Protein AF-A0AAQ0Q7V0-F1 (afdb_monomer)

Secondary structure (DSSP, 8-state):
--EEEEEESS---TTS--SHHHHHHHHHHHHHHHHHSS-SEEEEE---HHHHHHIIIIIITTT--EEEEEETTEEE-HHHHHHHHHHHHHHHHHHHS----

pLDDT: mean 90.44, std 10.54, range [51.62, 98.31]

Structure (mmCIF, N/CA/C/O backbone):
data_AF-A0AAQ0Q7V0-F1
#
_entry.id   AF-A0AAQ0Q7V0-F1
#
loop_
_atom_site.group_PDB
_atom_site.id
_atom_site.type_symbol
_atom_site.label_atom_id
_atom_site.label_alt_id
_atom_site.label_comp_id
_atom_site.label_asym_id
_atom_site.label_entity_id
_atom_site.label_seq_id
_atom_site.pdbx_PDB_ins_code
_atom_site.Cartn_x
_atom_site.Cartn_y
_atom_site.Cartn_z
_atom_site.occupancy
_atom_site.B_iso_or_equiv
_atom_site.auth_seq_id
_atom_site.auth_comp_id
_atom_site.auth_asym_id
_atom_site.auth_atom_id
_atom_site.pdbx_PDB_model_num
ATOM 1 N N . MET A 1 1 ? -6.979 3.408 17.473 1.00 85.19 1 MET A N 1
ATOM 2 C CA . MET A 1 1 ? -6.601 3.717 16.073 1.00 85.19 1 MET A CA 1
ATOM 3 C C . MET A 1 1 ? -5.958 2.476 15.482 1.00 85.19 1 MET A C 1
ATOM 5 O O . MET A 1 1 ? -4.933 2.051 16.007 1.00 85.19 1 MET A O 1
ATOM 9 N N . LYS A 1 2 ? -6.565 1.890 14.445 1.00 94.88 2 LYS A N 1
ATOM 10 C CA . LYS A 1 2 ? -6.109 0.629 13.841 1.00 94.88 2 LYS A CA 1
ATOM 11 C C . LYS A 1 2 ? -4.797 0.812 13.082 1.00 94.88 2 LYS A C 1
ATOM 13 O O . LYS A 1 2 ? -4.581 1.861 12.467 1.00 94.88 2 LYS A O 1
ATOM 18 N N . LYS A 1 3 ? -3.930 -0.198 13.120 1.00 97.62 3 LYS A N 1
ATOM 19 C CA . LYS A 1 3 ? -2.618 -0.198 12.466 1.00 97.62 3 LYS A CA 1
ATOM 20 C C . LYS A 1 3 ? -2.580 -1.218 11.341 1.00 97.62 3 LYS A C 1
ATOM 22 O O . LYS A 1 3 ? -3.003 -2.355 11.517 1.00 97.62 3 LYS A O 1
ATOM 27 N N . VAL A 1 4 ? -2.013 -0.822 10.207 1.00 97.69 4 VAL A N 1
ATOM 28 C CA . VAL A 1 4 ? -1.797 -1.715 9.066 1.00 97.69 4 VAL A CA 1
ATOM 29 C C . VAL A 1 4 ? -0.344 -1.630 8.640 1.00 97.69 4 VAL A C 1
ATOM 31 O O . VAL A 1 4 ? 0.138 -0.551 8.291 1.00 97.69 4 VAL A O 1
ATOM 34 N N . LYS A 1 5 ? 0.347 -2.769 8.653 1.00 97.62 5 LYS A N 1
ATOM 35 C CA . LYS A 1 5 ? 1.678 -2.913 8.066 1.00 97.62 5 LYS A CA 1
ATOM 36 C C . LYS A 1 5 ? 1.521 -3.351 6.614 1.00 97.62 5 LYS A C 1
ATOM 38 O O . LYS A 1 5 ? 0.991 -4.425 6.348 1.00 97.62 5 LYS A O 1
ATOM 43 N N . VAL A 1 6 ? 1.959 -2.511 5.689 1.00 96.12 6 VAL A N 1
ATOM 44 C CA . VAL A 1 6 ? 1.977 -2.790 4.254 1.00 96.12 6 VAL A CA 1
ATOM 45 C C . VAL A 1 6 ? 3.383 -3.251 3.895 1.00 96.12 6 VAL A C 1
ATOM 47 O O . VAL A 1 6 ? 4.341 -2.493 4.055 1.00 96.12 6 VAL A O 1
ATOM 50 N N . LEU A 1 7 ? 3.502 -4.502 3.461 1.00 94.50 7 LEU A N 1
ATOM 51 C CA . LEU A 1 7 ? 4.774 -5.157 3.169 1.00 94.50 7 LEU A CA 1
ATOM 52 C C . LEU A 1 7 ? 4.977 -5.217 1.651 1.00 94.50 7 LEU A C 1
ATOM 54 O O . LEU A 1 7 ? 4.125 -5.743 0.935 1.00 94.50 7 LEU A O 1
ATOM 58 N N . THR A 1 8 ? 6.090 -4.679 1.162 1.00 92.81 8 THR A N 1
ATOM 59 C CA . THR A 1 8 ? 6.477 -4.655 -0.256 1.00 92.81 8 THR A CA 1
ATOM 60 C C . THR A 1 8 ? 7.807 -5.381 -0.461 1.00 92.81 8 THR A C 1
ATOM 62 O O . THR A 1 8 ? 8.577 -5.556 0.487 1.00 92.81 8 THR A O 1
ATOM 65 N N . GLY A 1 9 ? 8.064 -5.852 -1.685 1.00 83.69 9 GLY A N 1
ATOM 66 C CA . GLY A 1 9 ? 9.269 -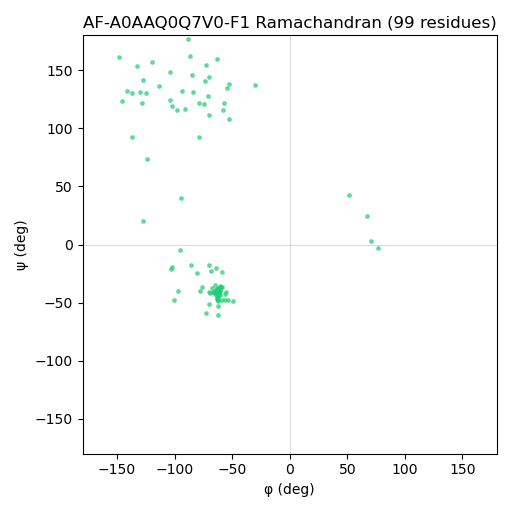6.620 -2.040 1.00 83.69 9 GLY A CA 1
ATOM 67 C C . GLY A 1 9 ? 9.311 -8.043 -1.453 1.00 83.69 9 GLY A C 1
ATOM 68 O O . GLY A 1 9 ? 10.267 -8.786 -1.650 1.00 83.69 9 GLY A O 1
ATOM 69 N N . THR A 1 10 ? 8.251 -8.441 -0.751 1.00 72.62 10 THR A N 1
ATOM 70 C CA . THR A 1 10 ? 8.058 -9.799 -0.217 1.00 72.62 10 THR A CA 1
ATOM 71 C C . THR A 1 10 ? 7.366 -10.689 -1.257 1.00 72.62 10 THR A C 1
ATOM 73 O O . THR A 1 10 ? 7.041 -10.198 -2.337 1.00 72.62 10 THR A O 1
ATOM 76 N N . ASP A 1 11 ? 7.168 -11.979 -0.962 1.00 67.19 11 ASP A N 1
ATOM 77 C CA . ASP A 1 11 ? 6.664 -13.022 -1.876 1.00 67.19 11 ASP A CA 1
ATOM 78 C C . ASP A 1 11 ? 5.701 -12.551 -2.983 1.00 67.19 11 ASP A C 1
ATOM 80 O O . ASP A 1 11 ? 4.755 -11.796 -2.741 1.00 67.19 11 ASP A O 1
ATOM 84 N N . ILE A 1 12 ? 5.899 -13.067 -4.202 1.00 62.38 12 ILE A N 1
ATOM 85 C CA . ILE A 1 12 ? 4.952 -12.901 -5.311 1.00 62.38 12 ILE A CA 1
ATOM 86 C C . ILE A 1 12 ? 3.708 -13.736 -4.980 1.00 62.38 12 ILE A C 1
ATOM 88 O O . ILE A 1 12 ? 3.785 -14.968 -4.981 1.00 62.38 12 ILE A O 1
ATOM 92 N N . PRO A 1 13 ? 2.547 -13.124 -4.697 1.00 63.78 13 PRO A N 1
ATOM 93 C CA . PRO A 1 13 ? 1.367 -13.898 -4.369 1.00 63.78 13 PRO A CA 1
ATOM 94 C C . PRO A 1 13 ? 0.815 -14.519 -5.658 1.00 63.78 13 PRO A C 1
ATOM 96 O O . PRO A 1 13 ? 0.450 -13.813 -6.597 1.00 63.78 13 PRO A O 1
ATOM 99 N N . PHE A 1 14 ? 0.728 -15.850 -5.698 1.00 60.75 14 PHE A N 1
ATOM 100 C CA . PHE A 1 14 ? 0.333 -16.618 -6.890 1.00 60.75 14 PHE A CA 1
ATOM 101 C C . PHE A 1 14 ? -1.060 -16.269 -7.450 1.00 60.75 14 PHE A C 1
ATOM 103 O O . PHE A 1 14 ? -1.315 -16.495 -8.629 1.00 60.7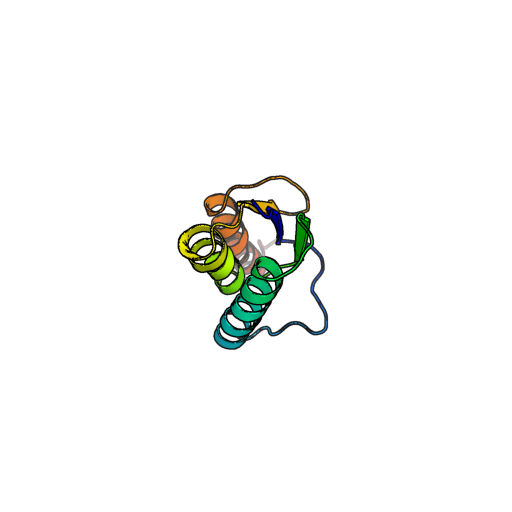5 14 PHE A O 1
ATOM 110 N N . CYS A 1 15 ? -1.962 -15.720 -6.627 1.00 64.69 15 CYS A N 1
ATOM 111 C CA . CYS A 1 15 ? -3.371 -15.497 -6.984 1.00 64.69 15 CYS A CA 1
ATOM 112 C C . CYS A 1 15 ? -3.858 -14.055 -6.749 1.00 64.69 15 CYS A C 1
ATOM 114 O O . CYS A 1 15 ? -5.061 -13.826 -6.612 1.00 64.69 15 CYS A O 1
ATOM 116 N N . THR A 1 16 ? -2.962 -13.069 -6.656 1.00 68.88 16 THR A N 1
ATOM 117 C CA . THR A 1 16 ? -3.380 -11.662 -6.519 1.00 68.88 16 THR A CA 1
ATOM 118 C C . THR A 1 16 ? -3.678 -11.012 -7.868 1.00 68.88 16 THR A C 1
ATOM 120 O O . THR A 1 16 ? -2.993 -11.308 -8.847 1.00 68.88 16 THR A O 1
ATOM 123 N N . PRO A 1 17 ? -4.660 -10.089 -7.937 1.00 73.56 17 PRO A N 1
ATOM 124 C CA . PRO A 1 17 ? -4.878 -9.290 -9.134 1.00 73.56 17 PRO A CA 1
ATOM 125 C C . PRO A 1 17 ? -3.580 -8.583 -9.533 1.00 73.56 17 PRO A C 1
ATOM 127 O O . PRO A 1 17 ? -2.907 -8.001 -8.693 1.00 73.56 17 PRO A O 1
ATOM 130 N N . SER A 1 18 ? -3.235 -8.612 -10.812 1.00 75.56 18 SER A N 1
ATOM 131 C CA . SER A 1 18 ? -2.079 -7.879 -11.341 1.00 75.56 18 SER A CA 1
ATOM 132 C C . SER A 1 18 ? -2.493 -6.614 -12.092 1.00 75.56 18 SER A C 1
ATOM 134 O O . SER A 1 18 ? -1.704 -5.683 -12.219 1.00 75.56 18 SER A O 1
ATOM 136 N N . HIS A 1 19 ? -3.747 -6.541 -12.554 1.00 86.06 19 HIS A N 1
ATOM 137 C CA . HIS A 1 19 ? -4.256 -5.379 -13.273 1.00 86.06 19 HIS A CA 1
ATOM 138 C C . HIS A 1 19 ? -4.429 -4.167 -12.328 1.00 86.06 19 HIS A C 1
ATOM 140 O O . HIS A 1 19 ? -5.137 -4.299 -11.319 1.00 86.06 19 HIS A O 1
ATOM 146 N N . PRO A 1 20 ? -3.878 -2.978 -12.661 1.00 87.69 20 PRO A N 1
ATOM 147 C CA . PRO A 1 20 ? -3.883 -1.786 -11.801 1.00 87.69 20 PRO A CA 1
ATOM 148 C C . PRO A 1 20 ? -5.251 -1.432 -11.214 1.00 87.69 20 PRO A C 1
ATOM 150 O O . PRO A 1 20 ? -5.408 -1.254 -10.004 1.00 87.69 20 PRO A O 1
ATOM 153 N N . TYR A 1 21 ? -6.283 -1.406 -12.063 1.00 91.88 21 TYR A N 1
ATOM 154 C CA . TYR A 1 21 ? -7.633 -1.061 -11.622 1.00 91.88 21 TYR A CA 1
ATOM 155 C C . TYR A 1 21 ? -8.228 -2.112 -10.670 1.00 91.88 21 TYR A C 1
ATOM 157 O O . TYR A 1 21 ? -8.845 -1.788 -9.655 1.00 91.88 21 TYR A O 1
ATOM 165 N N . SER A 1 22 ? -8.011 -3.394 -10.964 1.00 91.69 22 SER A N 1
ATOM 166 C CA . SER A 1 22 ? -8.491 -4.483 -10.113 1.00 91.69 22 SER A CA 1
ATOM 167 C C . SER A 1 22 ? -7.796 -4.450 -8.754 1.00 91.69 22 SER A C 1
ATOM 169 O O . SER A 1 22 ? -8.440 -4.709 -7.736 1.00 91.69 22 SER A O 1
ATOM 171 N N . MET A 1 23 ? -6.517 -4.062 -8.724 1.00 91.12 23 MET A N 1
ATOM 172 C CA . MET A 1 23 ? -5.772 -3.866 -7.487 1.00 91.12 23 MET A CA 1
ATOM 173 C C . MET A 1 23 ? -6.371 -2.765 -6.622 1.00 91.12 23 MET A C 1
ATOM 175 O O . MET A 1 23 ? -6.706 -3.035 -5.470 1.00 91.12 23 MET A O 1
ATOM 179 N N . VAL A 1 24 ? -6.596 -1.559 -7.149 1.00 94.12 24 VAL A N 1
ATOM 180 C CA . VAL A 1 24 ? -7.169 -0.472 -6.330 1.00 94.12 24 VAL A CA 1
ATOM 181 C C . VAL A 1 24 ? -8.550 -0.819 -5.776 1.00 94.12 24 VAL A C 1
ATOM 183 O O . VAL A 1 24 ? -8.810 -0.571 -4.599 1.00 94.12 24 VAL A O 1
ATOM 186 N N . VAL A 1 25 ? -9.413 -1.470 -6.565 1.00 95.75 25 VAL A N 1
ATOM 187 C CA . VAL A 1 25 ? -10.749 -1.893 -6.109 1.00 95.75 25 VAL A CA 1
ATOM 188 C C . VAL A 1 25 ? -10.651 -2.911 -4.973 1.00 95.75 25 VAL A C 1
ATOM 190 O O . VAL A 1 25 ? -11.350 -2.788 -3.965 1.00 95.75 25 VAL A O 1
ATOM 193 N N . GLN A 1 26 ? -9.781 -3.913 -5.108 1.00 94.25 26 GLN A N 1
ATOM 194 C CA . GLN A 1 26 ? -9.624 -4.948 -4.087 1.00 94.25 26 GLN A CA 1
ATOM 195 C C . GLN A 1 26 ? -8.972 -4.400 -2.816 1.00 94.25 26 GLN A C 1
ATOM 197 O O . GLN A 1 26 ? -9.452 -4.679 -1.717 1.00 94.25 26 GLN A O 1
ATOM 202 N N . ILE A 1 27 ? -7.948 -3.554 -2.943 1.00 95.75 27 ILE A N 1
ATOM 203 C CA . ILE A 1 27 ? -7.321 -2.902 -1.789 1.00 95.75 27 ILE A CA 1
ATOM 204 C C . ILE A 1 27 ? -8.312 -1.988 -1.071 1.00 95.75 27 ILE A C 1
ATOM 206 O O . ILE A 1 27 ? -8.367 -2.007 0.157 1.00 95.75 27 ILE A O 1
ATOM 210 N N . LYS A 1 28 ? -9.165 -1.254 -1.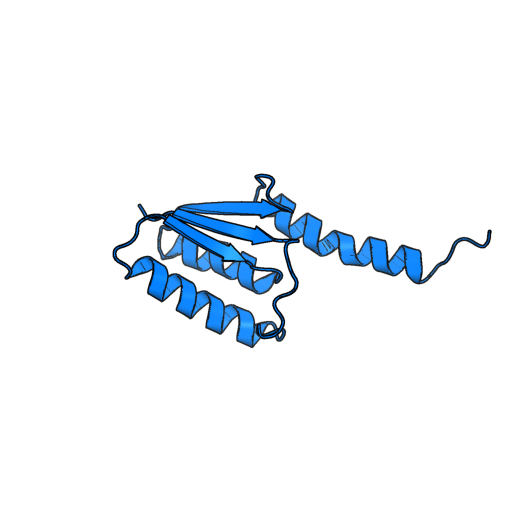797 1.00 97.38 28 LYS A N 1
ATOM 211 C CA . LYS A 1 28 ? -10.236 -0.472 -1.171 1.00 97.38 28 LYS A CA 1
ATOM 212 C C . LYS A 1 28 ? -11.135 -1.355 -0.296 1.00 97.38 28 LYS A C 1
ATOM 214 O O . LYS A 1 28 ? -11.364 -1.022 0.863 1.00 97.38 28 LYS A O 1
ATOM 219 N N . ARG A 1 29 ? -11.583 -2.506 -0.813 1.00 97.38 29 ARG A N 1
ATOM 220 C CA . ARG A 1 29 ? -12.401 -3.477 -0.056 1.00 97.38 29 ARG A CA 1
ATOM 221 C C . ARG A 1 29 ? -11.663 -4.045 1.158 1.00 97.38 29 ARG A C 1
ATOM 223 O O . ARG A 1 29 ? -12.272 -4.269 2.198 1.00 97.38 29 ARG A O 1
ATOM 230 N N . VAL A 1 30 ? -10.357 -4.295 1.048 1.00 96.19 30 VAL A N 1
ATOM 231 C CA . VAL A 1 30 ? -9.516 -4.716 2.184 1.00 96.19 30 VAL A CA 1
ATOM 232 C C . VAL A 1 30 ? -9.478 -3.631 3.259 1.00 96.19 30 VAL A C 1
ATOM 234 O O . VAL A 1 30 ? -9.703 -3.935 4.425 1.00 96.19 30 VAL A O 1
ATOM 237 N N . ILE A 1 31 ? -9.246 -2.377 2.873 1.00 98.06 31 ILE A N 1
ATOM 238 C CA . ILE A 1 31 ? -9.219 -1.233 3.790 1.00 98.06 31 ILE A CA 1
ATOM 239 C C . ILE A 1 31 ? -10.567 -1.059 4.497 1.00 98.06 31 ILE A C 1
ATOM 241 O O . ILE A 1 31 ? -10.584 -0.847 5.708 1.00 98.06 31 ILE A O 1
ATOM 245 N N . ASP A 1 32 ? -11.680 -1.177 3.767 1.00 98.12 32 ASP A N 1
ATOM 246 C CA . ASP A 1 32 ? -13.027 -1.113 4.344 1.00 98.12 32 ASP A CA 1
ATOM 247 C C . ASP A 1 32 ? -13.221 -2.208 5.409 1.00 98.12 32 ASP A C 1
ATOM 249 O O . ASP A 1 32 ? -13.574 -1.899 6.546 1.00 98.12 32 ASP A O 1
ATOM 253 N N . ARG A 1 33 ? -12.853 -3.461 5.102 1.00 97.50 33 ARG A N 1
ATOM 254 C CA . ARG A 1 33 ? -12.905 -4.570 6.075 1.00 97.50 33 ARG A CA 1
ATOM 255 C C . ARG A 1 33 ? -12.021 -4.339 7.299 1.00 97.50 33 ARG A C 1
ATOM 257 O O . ARG A 1 33 ? -12.425 -4.661 8.410 1.00 97.50 33 ARG A O 1
ATOM 264 N N . ILE A 1 34 ? -10.820 -3.793 7.115 1.00 97.56 34 ILE A N 1
ATOM 265 C CA . ILE A 1 34 ? -9.922 -3.457 8.228 1.00 97.56 34 ILE A CA 1
ATOM 266 C C . ILE A 1 34 ? -10.563 -2.399 9.126 1.00 97.56 34 ILE A C 1
ATOM 268 O O . ILE A 1 34 ? -10.539 -2.538 10.347 1.00 97.56 34 ILE A O 1
ATOM 272 N N . ALA A 1 35 ? -11.136 -1.349 8.535 1.00 95.69 35 ALA A N 1
ATOM 273 C CA . ALA A 1 35 ? -11.760 -0.264 9.282 1.00 95.69 35 ALA A CA 1
ATOM 274 C C . ALA A 1 35 ? -12.939 -0.756 10.141 1.00 95.69 35 ALA A C 1
ATOM 276 O O . ALA A 1 35 ? -13.096 -0.294 11.269 1.00 95.69 35 ALA A O 1
ATOM 277 N N . GLU A 1 36 ? -13.713 -1.713 9.628 1.00 96.12 36 GLU A N 1
ATOM 278 C CA . GLU A 1 36 ? -14.888 -2.298 10.290 1.00 96.12 36 GLU A CA 1
ATOM 279 C C . GLU A 1 36 ? -14.560 -3.466 11.235 1.00 96.12 36 GLU A C 1
ATOM 281 O O . GLU A 1 36 ? -15.378 -3.823 12.084 1.00 96.12 36 GLU A O 1
ATOM 286 N N . SER A 1 37 ? -13.376 -4.073 11.109 1.00 96.31 37 SER A N 1
ATOM 287 C CA . SER A 1 37 ? -12.967 -5.209 11.941 1.00 96.31 37 SER A CA 1
ATOM 288 C C . SER A 1 37 ? -12.871 -4.828 13.425 1.00 96.31 37 SER A C 1
ATOM 290 O O . SER A 1 37 ? -12.717 -3.661 13.787 1.00 96.31 37 SER A O 1
ATOM 292 N N . ARG A 1 38 ? -12.920 -5.820 14.317 1.00 96.00 38 ARG A N 1
ATOM 293 C CA . ARG A 1 38 ? -12.658 -5.632 15.752 1.00 96.00 38 ARG A CA 1
ATOM 294 C C . ARG A 1 38 ? -11.165 -5.599 16.079 1.00 96.00 38 ARG A C 1
ATOM 296 O O . ARG A 1 38 ? -10.805 -4.964 17.060 1.00 96.00 38 ARG A O 1
ATOM 303 N N . ASP A 1 39 ? -10.312 -6.198 15.248 1.00 96.31 39 ASP A N 1
ATOM 304 C CA . ASP A 1 39 ? -8.872 -6.280 15.525 1.00 96.31 39 ASP A CA 1
ATOM 305 C C . ASP A 1 39 ? -8.176 -4.926 15.349 1.00 96.31 39 ASP A C 1
ATOM 307 O O . ASP A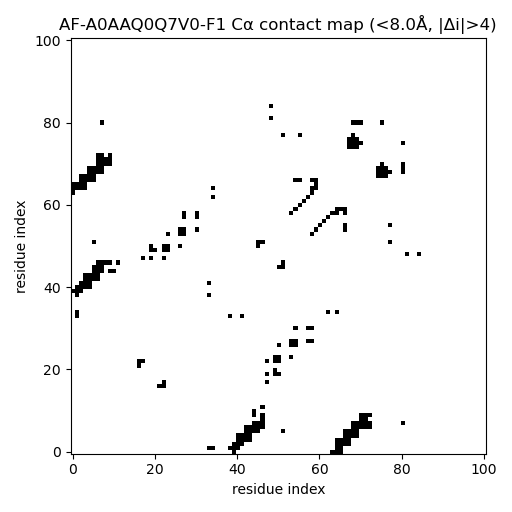 1 39 ? -8.624 -4.067 14.582 1.00 96.31 39 ASP A O 1
ATOM 311 N N . ASP A 1 40 ? -7.054 -4.732 16.039 1.00 96.50 40 ASP A N 1
ATOM 312 C CA . ASP A 1 40 ? -6.323 -3.460 16.039 1.00 96.50 40 ASP A CA 1
ATOM 313 C C . ASP A 1 40 ? -5.071 -3.450 15.160 1.00 96.50 40 ASP A C 1
ATOM 315 O O . ASP A 1 40 ? -4.604 -2.370 14.781 1.00 96.50 40 ASP A O 1
ATOM 319 N N . GLU A 1 41 ? -4.528 -4.619 14.813 1.00 97.44 41 GLU A N 1
ATOM 320 C CA . GLU A 1 41 ? -3.300 -4.745 14.030 1.00 97.44 41 GLU A CA 1
ATOM 321 C C . GLU A 1 41 ? -3.471 -5.711 12.857 1.00 97.44 41 GLU A C 1
ATOM 323 O O . GLU A 1 41 ? -3.932 -6.837 13.015 1.00 97.44 41 GLU A O 1
ATOM 328 N N . PHE A 1 42 ? -3.050 -5.264 11.675 1.00 97.38 42 PHE A N 1
ATOM 329 C CA . PHE A 1 42 ? -3.139 -6.020 10.430 1.00 97.38 42 PHE A CA 1
ATOM 330 C C . PHE A 1 42 ? -1.815 -5.972 9.677 1.00 97.38 42 PHE A C 1
ATOM 332 O O . PHE A 1 42 ? -1.051 -5.006 9.778 1.00 97.38 42 PHE A O 1
ATOM 339 N N . GLN A 1 43 ? -1.572 -6.999 8.870 1.00 95.25 43 GLN A N 1
ATOM 340 C CA . GLN A 1 43 ? -0.469 -7.038 7.916 1.00 95.25 43 GLN A CA 1
ATOM 341 C C . GLN A 1 43 ? -1.011 -7.380 6.535 1.00 95.25 43 GLN A C 1
ATOM 343 O O . GLN A 1 43 ? -1.932 -8.188 6.411 1.00 95.25 43 GLN A O 1
ATOM 348 N N . TYR A 1 44 ? -0.463 -6.742 5.506 1.00 93.06 44 TYR A N 1
ATOM 349 C CA . TYR A 1 44 ? -0.895 -6.951 4.135 1.00 93.06 44 TYR A CA 1
ATOM 350 C C . TYR A 1 44 ? 0.285 -6.849 3.166 1.00 93.06 44 TYR A C 1
ATOM 352 O O . TYR A 1 44 ? 0.955 -5.817 3.107 1.00 93.06 44 TYR A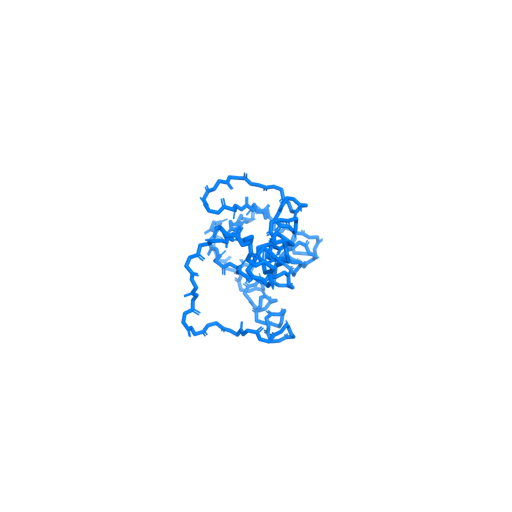 O 1
ATOM 360 N N . ASN A 1 45 ? 0.505 -7.901 2.377 1.00 91.88 45 ASN A N 1
ATOM 361 C CA . ASN A 1 45 ? 1.507 -7.911 1.311 1.00 91.88 45 ASN A CA 1
ATOM 362 C C . ASN A 1 45 ? 0.954 -7.170 0.087 1.00 91.88 45 ASN A C 1
ATOM 364 O O . ASN A 1 45 ? -0.091 -7.539 -0.448 1.00 91.88 45 ASN A O 1
ATOM 368 N N . CYS A 1 46 ? 1.639 -6.117 -0.357 1.00 91.25 46 CYS A N 1
ATOM 369 C CA . CYS A 1 46 ? 1.202 -5.269 -1.461 1.00 91.25 46 CYS A CA 1
ATOM 370 C C . CYS A 1 46 ? 2.365 -4.940 -2.401 1.00 91.25 46 CYS A C 1
ATOM 372 O O . CYS A 1 46 ? 3.054 -3.939 -2.235 1.00 91.25 46 CYS A O 1
ATOM 374 N N . ASN A 1 47 ? 2.536 -5.745 -3.445 1.00 89.69 47 ASN A N 1
ATOM 375 C CA . ASN A 1 47 ? 3.570 -5.542 -4.463 1.00 89.69 47 ASN A CA 1
ATOM 376 C C . ASN A 1 47 ? 3.038 -4.766 -5.685 1.00 89.69 47 ASN A C 1
ATOM 378 O O . ASN A 1 47 ? 3.342 -5.097 -6.824 1.00 89.69 47 ASN A O 1
ATOM 382 N N . SER A 1 48 ? 2.201 -3.748 -5.456 1.00 90.94 48 SER A N 1
ATOM 383 C CA . SER A 1 48 ? 1.632 -2.897 -6.509 1.00 90.94 48 SER A CA 1
ATOM 384 C C . SER A 1 48 ? 1.673 -1.430 -6.099 1.00 90.94 48 SER A C 1
ATOM 386 O O . SER A 1 48 ? 1.178 -1.069 -5.028 1.00 90.94 48 SER A O 1
ATOM 388 N N . VAL A 1 49 ? 2.191 -0.579 -6.991 1.00 93.50 49 VAL A N 1
ATOM 389 C CA . VAL A 1 49 ? 2.221 0.883 -6.824 1.00 93.50 49 VAL A CA 1
ATOM 390 C C . VAL A 1 49 ? 0.824 1.434 -6.539 1.00 93.50 49 VAL A C 1
ATOM 392 O O . VAL A 1 49 ? 0.641 2.205 -5.595 1.00 93.50 49 VAL A O 1
ATOM 395 N N . ASP A 1 50 ? -0.179 1.024 -7.316 1.00 94.56 50 ASP A N 1
ATOM 396 C CA . ASP A 1 50 ? -1.545 1.526 -7.166 1.00 94.56 50 ASP A CA 1
ATOM 397 C C . ASP A 1 50 ? -2.178 1.071 -5.848 1.00 94.56 50 ASP A C 1
ATOM 399 O O . ASP A 1 50 ? -2.849 1.853 -5.172 1.00 94.56 50 ASP A O 1
ATOM 403 N N . GLY A 1 51 ? -1.899 -0.163 -5.421 1.00 94.62 51 GLY A N 1
ATOM 404 C CA . GLY A 1 51 ? -2.333 -0.664 -4.119 1.00 94.62 51 GLY A CA 1
ATOM 405 C C . GLY A 1 51 ? -1.713 0.109 -2.950 1.00 94.62 51 GLY A C 1
ATOM 406 O O . GLY A 1 51 ? -2.420 0.501 -2.020 1.00 94.62 51 GLY A O 1
ATOM 407 N N . VAL A 1 52 ? -0.409 0.397 -3.010 1.00 96.00 52 VAL A N 1
ATOM 408 C CA . VAL A 1 52 ? 0.284 1.218 -2.002 1.00 96.00 52 VAL A CA 1
ATOM 409 C C . VAL A 1 52 ? -0.288 2.639 -1.963 1.00 96.00 52 VAL A C 1
ATOM 411 O O . VAL A 1 52 ? -0.591 3.151 -0.882 1.00 96.00 52 VAL A O 1
ATOM 414 N N . LYS A 1 53 ? -0.546 3.256 -3.124 1.00 97.44 53 LYS A N 1
ATOM 415 C CA . LYS A 1 53 ? -1.238 4.555 -3.209 1.00 97.44 53 LYS A CA 1
ATOM 416 C C . LYS A 1 53 ? -2.642 4.500 -2.602 1.00 97.44 53 LYS A C 1
ATOM 418 O O . LYS A 1 53 ? -3.053 5.456 -1.949 1.00 97.44 53 LYS A O 1
ATOM 423 N N . MET A 1 54 ? -3.366 3.393 -2.761 1.00 97.62 54 MET A N 1
ATOM 424 C CA . MET A 1 54 ? -4.696 3.214 -2.173 1.00 97.62 54 MET A CA 1
ATOM 425 C C . MET A 1 54 ? -4.644 3.172 -0.637 1.00 97.62 54 MET A C 1
ATOM 427 O O . MET A 1 54 ? -5.468 3.807 0.025 1.00 97.62 54 MET A O 1
ATOM 431 N N . PHE A 1 55 ? -3.650 2.494 -0.054 1.00 97.94 55 PHE A N 1
ATOM 432 C CA . PHE A 1 55 ? -3.417 2.533 1.394 1.00 97.94 55 PHE A CA 1
ATOM 433 C C . PHE A 1 55 ? -3.085 3.941 1.892 1.00 97.94 55 PHE A C 1
ATOM 435 O O . PHE A 1 55 ? -3.596 4.346 2.937 1.00 97.94 55 PHE A O 1
ATOM 442 N N . GLU A 1 56 ? -2.304 4.714 1.141 1.00 98.12 56 GLU A N 1
ATOM 443 C CA . GLU A 1 56 ? -1.972 6.087 1.522 1.00 98.12 56 GLU A CA 1
ATOM 444 C C . GLU A 1 56 ? -3.180 7.028 1.416 1.00 98.12 56 GLU A C 1
ATOM 446 O O . GLU A 1 56 ? -3.521 7.740 2.361 1.00 98.12 56 GLU A O 1
ATOM 451 N N . LEU A 1 57 ? -3.863 7.033 0.272 1.00 98.06 57 LEU A N 1
ATOM 452 C CA . LEU A 1 57 ? -4.931 7.990 -0.012 1.00 98.06 57 LEU A CA 1
ATOM 453 C C . LEU A 1 57 ? -6.241 7.638 0.689 1.00 98.06 57 LEU A C 1
ATOM 455 O O . LEU A 1 57 ? -6.925 8.528 1.183 1.00 98.06 57 LEU A O 1
ATOM 459 N N . TYR A 1 58 ? -6.606 6.361 0.743 1.00 98.31 58 TYR A N 1
ATOM 460 C CA . TYR A 1 58 ? -7.874 5.940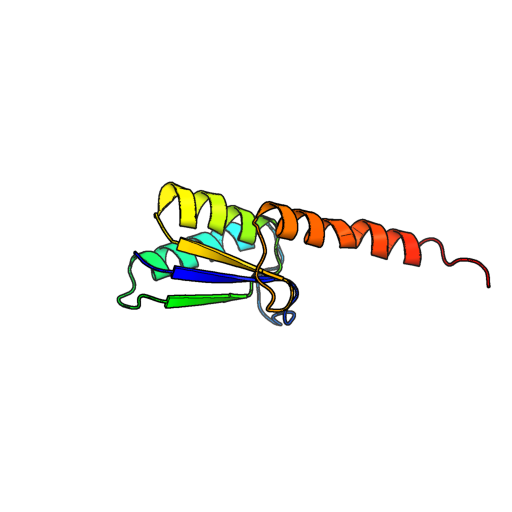 1.334 1.00 98.31 58 TYR A CA 1
ATOM 461 C C . TYR A 1 58 ? -7.700 5.407 2.744 1.00 98.31 58 TYR A C 1
ATOM 463 O O . TYR A 1 58 ? -8.398 5.855 3.648 1.00 98.31 58 TYR A O 1
ATOM 471 N N . GLY A 1 59 ? -6.731 4.517 2.959 1.00 97.94 59 GLY A N 1
ATOM 472 C CA . GLY A 1 59 ? -6.462 3.952 4.280 1.00 97.94 59 GLY A CA 1
ATOM 473 C C . GLY A 1 59 ? -6.049 5.019 5.291 1.00 97.94 59 GLY A C 1
ATOM 474 O O . GLY A 1 59 ? -6.739 5.230 6.288 1.00 97.94 59 GLY A O 1
ATOM 475 N N . ARG A 1 60 ? -4.946 5.726 5.028 1.00 97.88 60 ARG A N 1
ATOM 476 C CA . ARG A 1 60 ? -4.426 6.749 5.942 1.00 97.88 60 ARG A CA 1
ATOM 477 C C . ARG A 1 60 ? -5.295 8.007 5.935 1.00 97.88 60 ARG A C 1
ATOM 479 O O . ARG A 1 60 ? -5.804 8.385 6.985 1.00 97.88 60 ARG A O 1
ATOM 486 N N . LYS A 1 61 ? -5.468 8.658 4.776 1.00 97.44 61 LYS A N 1
ATOM 487 C CA . LYS A 1 61 ? -6.084 10.001 4.726 1.00 97.44 61 LYS A CA 1
ATOM 488 C C . LYS A 1 61 ? -7.605 10.009 4.907 1.00 97.44 61 LYS A C 1
ATOM 490 O O . LYS A 1 61 ? -8.104 10.936 5.529 1.00 97.44 61 LYS A O 1
ATOM 495 N N . GLN A 1 62 ? -8.340 9.020 4.388 1.00 97.75 62 GLN A N 1
ATOM 496 C CA . GLN A 1 62 ? -9.811 9.009 4.491 1.00 97.75 62 GLN A CA 1
ATOM 497 C C . GLN A 1 62 ? -10.336 8.160 5.653 1.00 97.75 62 GLN A C 1
ATOM 499 O O . GLN A 1 62 ? -11.282 8.563 6.321 1.00 97.75 62 GLN A O 1
ATOM 504 N N . LYS A 1 63 ? -9.742 6.988 5.908 1.00 97.12 63 LYS A N 1
ATOM 505 C CA . LYS A 1 63 ? -10.191 6.053 6.956 1.00 97.12 63 LYS A CA 1
ATOM 506 C C . LYS A 1 63 ? -9.443 6.204 8.283 1.00 97.12 63 LYS A C 1
ATOM 508 O O . LYS A 1 63 ? -9.793 5.530 9.247 1.00 97.12 63 LYS A O 1
ATOM 513 N N . GLY A 1 64 ? -8.424 7.064 8.350 1.00 96.50 64 GLY A N 1
ATOM 514 C CA . GLY A 1 64 ? -7.678 7.336 9.583 1.00 96.50 64 GLY A CA 1
ATOM 515 C C . GLY A 1 64 ? -6.851 6.149 10.091 1.00 96.50 64 GLY A C 1
ATOM 516 O O . GLY A 1 64 ? -6.574 6.055 11.287 1.00 96.50 64 GLY A O 1
ATOM 517 N N . LEU A 1 65 ? -6.471 5.217 9.212 1.00 97.50 65 LEU A N 1
ATOM 518 C CA . LEU A 1 65 ? -5.631 4.080 9.583 1.00 97.50 65 LEU A CA 1
ATOM 519 C C . LEU A 1 65 ? -4.182 4.528 9.806 1.00 97.50 65 LEU A C 1
ATOM 521 O O . LEU A 1 65 ? -3.623 5.308 9.029 1.00 97.50 65 LEU A O 1
ATOM 525 N N . LYS A 1 66 ? -3.517 3.961 10.817 1.00 98.06 66 LYS A N 1
ATOM 526 C CA . LYS A 1 66 ? -2.065 4.100 10.972 1.00 98.06 66 LYS A CA 1
ATOM 527 C C . LYS A 1 66 ? -1.368 3.135 10.019 1.00 98.06 66 LYS A C 1
ATOM 529 O O . LYS A 1 66 ? -1.120 1.980 10.364 1.00 98.06 66 LYS A O 1
ATOM 534 N N . VAL A 1 67 ? -1.051 3.619 8.824 1.00 98.19 67 VAL A N 1
ATOM 535 C CA . VAL A 1 67 ? -0.338 2.838 7.808 1.00 98.19 67 VAL A CA 1
ATOM 536 C C . VAL A 1 67 ? 1.172 2.904 8.049 1.00 98.19 67 VAL A C 1
ATOM 538 O O . VAL A 1 67 ? 1.741 3.981 8.242 1.00 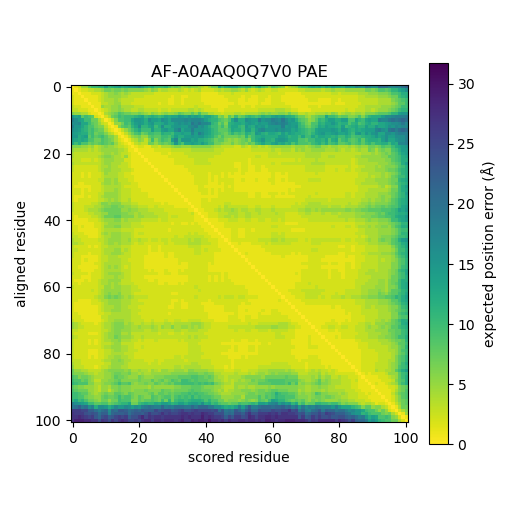98.19 67 VAL A O 1
ATOM 541 N N . GLN A 1 68 ? 1.829 1.750 8.047 1.00 98.25 68 GLN A N 1
ATOM 542 C CA . GLN A 1 68 ? 3.279 1.610 8.173 1.00 98.25 68 GLN A CA 1
ATOM 543 C C . GLN A 1 68 ? 3.788 0.809 6.982 1.00 98.25 68 GLN A C 1
ATOM 545 O O . GLN A 1 68 ? 3.236 -0.249 6.696 1.00 98.25 68 GLN A O 1
ATOM 550 N N . TYR A 1 69 ? 4.819 1.296 6.302 1.00 98.06 69 TYR A N 1
ATOM 551 C CA . TYR A 1 69 ? 5.357 0.625 5.125 1.00 98.06 69 TYR A CA 1
ATOM 552 C C . TYR A 1 69 ? 6.664 -0.083 5.446 1.00 98.06 69 TYR A C 1
ATOM 554 O O . TYR A 1 69 ? 7.433 0.370 6.299 1.00 98.06 69 TYR A O 1
ATOM 562 N N . TYR A 1 70 ? 6.899 -1.193 4.754 1.00 96.56 70 TYR A N 1
ATOM 563 C CA . TYR A 1 70 ? 8.113 -1.980 4.881 1.00 96.56 70 TYR A CA 1
ATOM 564 C C . TYR A 1 70 ? 8.549 -2.496 3.514 1.00 96.56 70 TYR A C 1
ATOM 566 O O . TYR A 1 70 ? 7.735 -3.099 2.822 1.00 96.56 70 TYR A O 1
ATOM 574 N N . ILE A 1 71 ? 9.826 -2.333 3.179 1.00 95.12 71 ILE A N 1
ATOM 575 C CA . ILE A 1 71 ? 10.464 -2.956 2.013 1.00 95.12 71 ILE A CA 1
ATOM 576 C C . ILE A 1 71 ? 11.288 -4.135 2.528 1.00 95.12 71 ILE A C 1
ATOM 578 O O . ILE A 1 71 ? 12.184 -3.946 3.354 1.00 95.12 71 ILE A O 1
ATOM 582 N N . ASN A 1 72 ? 10.986 -5.360 2.092 1.00 90.31 72 ASN A N 1
ATOM 583 C CA . ASN A 1 72 ? 11.698 -6.578 2.513 1.00 90.31 72 ASN A CA 1
ATOM 584 C C . ASN A 1 72 ? 11.808 -6.709 4.044 1.00 90.31 72 ASN A C 1
ATOM 586 O O . ASN A 1 72 ? 12.870 -7.000 4.594 1.00 90.31 72 ASN A O 1
ATOM 590 N N . GLY A 1 73 ? 10.714 -6.403 4.750 1.00 90.38 73 GLY A N 1
ATOM 591 C CA . GLY A 1 73 ? 10.645 -6.445 6.215 1.00 90.38 73 GLY A CA 1
ATOM 592 C C . GLY A 1 73 ? 11.321 -5.276 6.944 1.00 90.38 73 GLY A C 1
ATOM 593 O O . GLY A 1 73 ? 11.211 -5.185 8.167 1.00 90.38 73 GLY A O 1
ATOM 594 N N . LYS A 1 74 ? 11.972 -4.343 6.238 1.00 94.44 74 LYS A N 1
ATOM 595 C CA . LYS A 1 74 ? 12.603 -3.157 6.837 1.00 94.44 74 LYS A CA 1
ATOM 596 C C . LYS A 1 74 ? 11.645 -1.965 6.820 1.00 94.44 74 LYS A C 1
ATOM 598 O O . LYS A 1 74 ? 11.074 -1.700 5.766 1.00 94.44 74 LYS A O 1
ATOM 603 N N . PRO A 1 75 ? 11.469 -1.228 7.936 1.00 97.31 75 PRO A N 1
ATOM 604 C CA . PRO A 1 75 ? 10.633 -0.030 7.961 1.00 97.31 75 PRO A CA 1
ATOM 605 C C . PRO A 1 75 ? 11.025 0.966 6.868 1.00 97.31 75 PRO A C 1
ATOM 607 O O . PRO A 1 75 ? 12.208 1.193 6.617 1.00 97.31 75 PRO A O 1
ATOM 610 N N . SER A 1 76 ? 10.036 1.563 6.215 1.00 97.38 76 SER A N 1
ATOM 611 C CA . SER A 1 76 ? 10.244 2.509 5.119 1.00 97.38 76 SER A CA 1
ATOM 612 C C . SER A 1 76 ? 9.145 3.566 5.083 1.00 97.38 76 SER A C 1
ATOM 614 O O . SER A 1 76 ? 8.065 3.415 5.663 1.00 97.38 76 SER A O 1
ATOM 616 N N . THR A 1 77 ? 9.430 4.670 4.404 1.00 97.75 77 THR A N 1
ATOM 617 C CA . THR A 1 77 ? 8.441 5.713 4.121 1.00 97.75 77 THR A CA 1
ATOM 618 C C . THR A 1 77 ? 7.666 5.404 2.842 1.00 97.75 77 THR A C 1
ATOM 620 O O . THR A 1 77 ? 8.109 4.627 2.001 1.00 97.75 77 THR A O 1
ATOM 623 N N . PHE A 1 78 ? 6.510 6.050 2.669 1.00 97.38 78 PHE A N 1
ATOM 624 C CA . PHE A 1 78 ? 5.736 5.960 1.427 1.00 97.38 78 PHE A CA 1
ATOM 625 C C . PHE A 1 78 ? 6.563 6.368 0.196 1.00 97.38 78 PHE A C 1
ATOM 627 O O . PHE A 1 78 ? 6.517 5.682 -0.819 1.00 97.38 78 PHE A O 1
ATOM 634 N N . ALA A 1 79 ? 7.349 7.445 0.301 1.00 97.19 79 ALA A N 1
ATOM 635 C CA . ALA A 1 79 ? 8.202 7.920 -0.789 1.00 97.19 79 ALA A CA 1
ATOM 636 C C . ALA A 1 79 ? 9.260 6.877 -1.181 1.00 97.19 79 ALA A C 1
ATOM 638 O O . ALA A 1 79 ? 9.339 6.505 -2.346 1.00 97.19 79 ALA A O 1
ATOM 639 N N . GLN A 1 80 ? 9.974 6.321 -0.198 1.00 96.69 80 GLN A N 1
ATOM 640 C CA . GLN A 1 80 ? 10.978 5.276 -0.433 1.00 96.69 80 GLN A CA 1
ATOM 641 C C . GLN A 1 80 ? 10.385 4.018 -1.072 1.00 96.69 80 GLN A C 1
ATOM 643 O O . GLN A 1 80 ? 11.029 3.389 -1.900 1.00 96.69 80 GLN A O 1
ATOM 648 N N . VAL A 1 81 ? 9.153 3.646 -0.710 1.00 95.88 81 VAL A N 1
ATOM 649 C CA . VAL A 1 81 ? 8.465 2.504 -1.332 1.00 95.88 81 VAL A CA 1
ATOM 650 C C . VAL A 1 81 ? 8.182 2.778 -2.807 1.00 95.88 81 VAL A C 1
ATOM 652 O O . VAL A 1 81 ? 8.391 1.899 -3.635 1.00 95.88 81 VAL A O 1
ATOM 655 N N . LEU A 1 82 ? 7.729 3.987 -3.157 1.00 95.50 82 LEU A N 1
ATOM 656 C CA . LEU A 1 82 ? 7.512 4.359 -4.558 1.00 95.50 82 LEU A CA 1
ATOM 657 C C . LEU A 1 82 ? 8.820 4.403 -5.358 1.00 95.50 82 LEU A C 1
ATOM 659 O O . LEU A 1 82 ? 8.840 3.951 -6.499 1.00 95.50 82 LEU A O 1
ATOM 663 N N . GLU A 1 83 ? 9.896 4.915 -4.761 1.00 94.38 83 GLU A N 1
ATOM 664 C CA . GLU A 1 83 ? 11.234 4.898 -5.361 1.00 94.38 83 GLU A CA 1
ATOM 665 C C . GLU A 1 83 ? 11.726 3.464 -5.595 1.00 94.38 83 GLU A C 1
ATOM 667 O O . GLU A 1 83 ? 12.247 3.166 -6.667 1.00 94.38 83 GLU A O 1
ATOM 672 N N . ASP A 1 84 ? 11.512 2.554 -4.637 1.00 93.44 84 ASP A N 1
ATOM 673 C CA . ASP A 1 84 ? 11.913 1.149 -4.760 1.00 93.44 84 ASP A CA 1
ATOM 674 C C . ASP A 1 84 ? 11.178 0.430 -5.899 1.00 93.44 84 ASP A C 1
ATOM 676 O O . ASP A 1 84 ? 11.814 -0.290 -6.665 1.00 93.44 84 ASP A O 1
ATOM 680 N N . PHE A 1 85 ? 9.884 0.709 -6.109 1.00 91.56 85 PHE A N 1
ATOM 681 C CA . PHE A 1 85 ? 9.172 0.233 -7.304 1.00 91.56 85 PHE A CA 1
ATOM 682 C C . PHE A 1 85 ? 9.809 0.735 -8.609 1.00 91.56 85 PHE A C 1
ATOM 684 O O . PHE A 1 85 ? 9.865 -0.015 -9.581 1.00 91.56 85 PHE A O 1
ATOM 691 N N . GLY A 1 86 ? 10.316 1.972 -8.634 1.00 90.12 86 GLY A N 1
ATOM 692 C CA . GLY A 1 86 ? 10.998 2.552 -9.797 1.00 90.12 86 GLY A CA 1
ATOM 693 C C . GLY A 1 86 ? 12.373 1.941 -10.090 1.00 90.12 86 GLY A C 1
ATOM 694 O O . GLY A 1 86 ? 12.864 2.040 -11.212 1.00 90.12 86 GLY A O 1
ATOM 695 N N . ARG A 1 87 ? 12.998 1.245 -9.129 1.00 89.19 87 ARG A N 1
ATOM 696 C CA . ARG A 1 87 ? 14.282 0.551 -9.359 1.00 89.19 87 ARG A CA 1
ATOM 697 C C . ARG A 1 87 ? 14.174 -0.577 -10.383 1.00 89.19 87 ARG A C 1
ATOM 699 O O . ARG A 1 87 ? 15.196 -0.965 -10.948 1.00 89.19 87 ARG A O 1
ATOM 706 N N . ALA A 1 88 ? 12.962 -1.078 -10.636 1.00 86.44 88 ALA A N 1
ATOM 707 C CA . ALA A 1 88 ? 12.705 -2.059 -11.683 1.00 86.44 88 ALA A CA 1
ATOM 708 C C . ALA A 1 88 ? 13.183 -1.567 -13.059 1.00 86.44 88 ALA A C 1
ATOM 710 O O . ALA A 1 88 ? 13.813 -2.334 -13.782 1.00 86.44 88 ALA A O 1
ATOM 711 N N . ASP A 1 89 ? 12.974 -0.289 -13.388 1.00 85.75 89 ASP 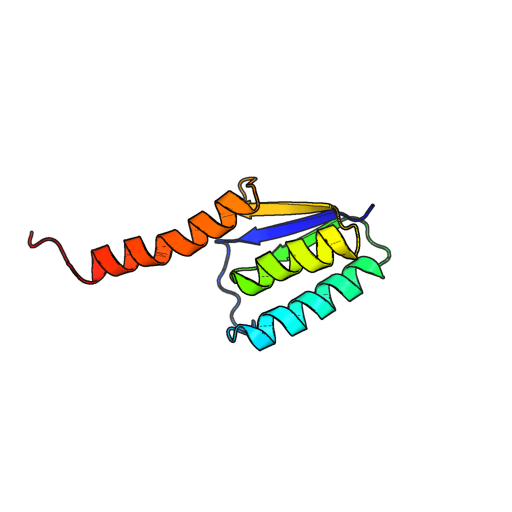A N 1
ATOM 712 C CA . ASP A 1 89 ? 13.373 0.281 -14.681 1.00 85.75 89 ASP A CA 1
ATOM 713 C C . ASP A 1 89 ? 14.898 0.262 -14.866 1.00 85.75 89 ASP A C 1
ATOM 715 O O . ASP A 1 89 ? 15.401 -0.060 -15.945 1.00 85.75 89 ASP A O 1
ATOM 719 N N . GLY A 1 90 ? 15.648 0.542 -13.793 1.00 85.88 90 GLY A N 1
ATOM 720 C CA . GLY A 1 90 ? 17.110 0.449 -13.791 1.00 85.88 90 GLY A CA 1
ATOM 721 C C . GLY A 1 90 ? 17.587 -0.985 -14.023 1.00 85.88 90 GLY A C 1
ATOM 722 O O . GLY A 1 90 ? 18.407 -1.230 -14.903 1.00 85.88 90 GLY A O 1
ATOM 723 N N . PHE A 1 91 ? 17.001 -1.945 -13.305 1.00 87.06 91 PHE A N 1
ATOM 724 C CA . PHE A 1 91 ? 17.343 -3.361 -13.449 1.00 87.06 91 PHE A CA 1
ATOM 725 C C . PHE A 1 91 ? 17.026 -3.908 -14.851 1.00 87.06 91 PHE A C 1
ATOM 727 O O . PHE A 1 91 ? 17.825 -4.631 -15.442 1.00 87.06 91 PHE A O 1
ATOM 734 N N . LEU A 1 92 ? 15.880 -3.530 -15.425 1.00 88.44 92 LEU A N 1
ATOM 735 C CA . LEU A 1 92 ? 15.525 -3.889 -16.801 1.00 88.44 92 LEU A CA 1
ATOM 736 C C . LEU A 1 92 ? 16.499 -3.284 -17.818 1.00 88.44 92 LEU A C 1
ATOM 738 O O . LEU A 1 92 ? 16.862 -3.953 -18.784 1.00 88.44 92 LEU A O 1
ATOM 742 N N . SER A 1 93 ? 16.950 -2.049 -17.586 1.00 88.19 93 SER A N 1
ATOM 743 C CA . SER A 1 93 ? 17.928 -1.377 -18.448 1.00 88.19 93 SER A CA 1
ATOM 744 C C . SER A 1 93 ? 19.286 -2.089 -18.441 1.00 88.19 93 SER A C 1
ATOM 746 O O . SER A 1 93 ? 19.878 -2.274 -19.503 1.00 88.19 93 SER A O 1
ATOM 748 N N . GLU A 1 94 ? 19.752 -2.547 -17.273 1.00 88.69 94 GLU A N 1
ATOM 749 C CA . GLU A 1 94 ? 20.986 -3.339 -17.137 1.00 88.69 94 GLU A CA 1
ATOM 750 C C . GLU A 1 94 ? 20.914 -4.668 -17.903 1.00 88.69 94 GLU A C 1
ATOM 752 O O . GLU A 1 94 ? 21.885 -5.074 -18.537 1.00 88.69 94 GLU A O 1
ATOM 757 N N . ILE A 1 95 ? 19.757 -5.336 -17.890 1.00 89.50 95 ILE A N 1
ATOM 758 C CA . ILE A 1 95 ? 19.545 -6.581 -18.645 1.00 89.50 95 ILE A CA 1
ATOM 759 C C . ILE A 1 95 ? 19.489 -6.313 -20.152 1.00 89.50 95 ILE A C 1
ATOM 761 O O . ILE A 1 95 ? 20.022 -7.096 -20.937 1.00 89.50 95 ILE A O 1
ATOM 765 N N . ALA A 1 96 ? 18.829 -5.230 -20.567 1.00 84.94 96 ALA A N 1
ATOM 766 C CA . ALA A 1 96 ? 18.662 -4.882 -21.976 1.00 84.94 96 ALA A CA 1
ATOM 767 C C . ALA A 1 96 ? 19.978 -4.457 -22.651 1.00 84.94 96 ALA A C 1
ATOM 769 O O . ALA A 1 96 ? 20.087 -4.547 -23.872 1.00 84.94 96 ALA A O 1
ATOM 770 N N . SER A 1 97 ? 20.969 -4.010 -21.873 1.00 79.25 97 SER A N 1
ATOM 771 C CA . SER A 1 97 ? 22.322 -3.681 -22.337 1.00 79.25 97 SER A CA 1
ATOM 772 C C . SER A 1 97 ? 23.361 -4.486 -21.551 1.00 79.25 97 SER A C 1
ATOM 774 O O . SER A 1 97 ? 24.044 -3.914 -20.694 1.00 79.25 97 SER A O 1
ATOM 776 N N . PRO A 1 98 ? 23.492 -5.805 -21.804 1.00 68.88 98 PRO A N 1
ATOM 777 C CA . PRO A 1 98 ? 24.527 -6.598 -21.162 1.00 68.88 98 PRO A CA 1
ATOM 778 C C . PRO A 1 98 ? 25.869 -5.951 -21.491 1.00 68.88 98 PRO A C 1
ATOM 780 O O . PRO A 1 98 ? 26.195 -5.766 -22.660 1.00 68.88 98 PRO A O 1
ATOM 783 N N . GLN A 1 99 ? 26.630 -5.557 -20.472 1.00 65.62 99 GLN A N 1
ATOM 784 C CA . GLN A 1 99 ? 28.010 -5.137 -20.681 1.00 65.62 99 GLN A CA 1
ATOM 785 C C . GLN A 1 99 ? 28.734 -6.311 -21.345 1.00 65.62 99 GLN A C 1
ATOM 787 O O . GLN A 1 99 ? 28.817 -7.382 -20.737 1.00 65.62 99 GLN A O 1
ATOM 792 N N . ASP A 1 100 ? 29.194 -6.123 -22.586 1.00 58.81 100 ASP A N 1
ATOM 793 C CA . ASP A 1 100 ? 30.069 -7.071 -23.272 1.00 58.81 100 ASP A CA 1
ATOM 794 C C . ASP A 1 100 ? 31.263 -7.340 -22.343 1.00 58.81 100 ASP A C 1
ATOM 796 O O . ASP A 1 100 ? 32.072 -6.447 -22.076 1.00 58.81 100 ASP A O 1
ATOM 800 N N . LYS A 1 101 ? 31.296 -8.539 -21.756 1.00 51.62 101 LYS A N 1
ATOM 801 C CA . LYS A 1 101 ? 32.417 -9.027 -20.952 1.00 51.62 101 LYS A CA 1
ATOM 802 C C . LYS A 1 101 ? 33.478 -9.636 -21.848 1.00 51.62 101 LYS A C 1
ATOM 804 O O . LYS A 1 101 ? 33.089 -10.397 -22.761 1.00 51.62 101 LYS A O 1
#

Mean predicted aligned error: 4.9 Å

Sequence (101 aa):
MKKVKVLTGTDIPFCTPSHPYSMVVQIKRVIDRIAESRDDEFQYNCNSVDGVKMFELYGRKQKGLKVQYYINGKPSTFAQVLEDFGRADGFLSEIASPQDK

Radius of gyration: 15.32 Å; Cα contacts (8 Å, |Δi|>4): 135; chains: 1; bounding box: 47×27×39 Å

Foldseek 3Di:
DAEEEEEEQDDDPPDDDPDLVSLLVVLLVVLVCSLPDPDRYYYDYDHDLSSLVSCVCCNCPPSVYHYWYYYVNHTDDSVVRNVVNVCVVVVVVCVVDPDPD

Solvent-accessible surface area (backbone atoms only — not comparable to full-atom values): 5847 Å² total; per-residue (Å²): 127,41,35,36,40,39,36,22,82,57,84,84,66,94,83,61,72,80,52,61,69,58,27,35,56,51,46,50,55,50,44,53,50,54,72,72,44,90,66,55,74,47,77,45,84,44,88,39,74,52,34,51,49,40,44,50,57,43,30,30,70,69,66,59,34,49,71,42,39,20,53,67,85,39,84,45,50,72,67,57,52,55,53,56,64,53,48,52,61,58,55,52,50,51,65,76,53,65,76,88,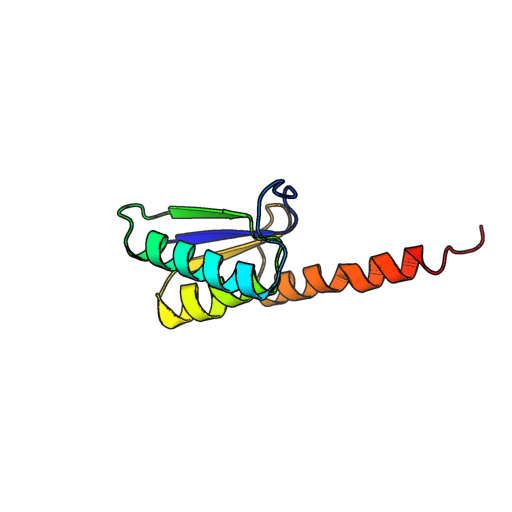124

Nearest PDB structures (foldseek):
  5wat-assembly1_A-4  TM=4.336E-01  e=1.434E+00  Corynebacterium glutamicum
  4fxo-assembly1_C  TM=2.939E-01  e=2.093E+00  Homo sapiens
  4fxo-assembly1_A  TM=2.480E-01  e=3.930E+00  Homo sapiens